Protein AF-A0A949YH62-F1 (afdb_monomer_lite)

Sequence (181 aa):
MPPFRLDLAVWVLRRRPENLIDRWDGRCYRRALALEGGAVEVAVTQPGPPETPQLGVEVEGERAGPDTRPAVTAALERLLGLRIDLSEFEQLVARDVRLGPLAKRFRGMKPPRFPTVFECLVNAIACQQVTLTLGVRLVGRLAEAYGLAMNGGDAPVHAFPQPEELARSKPEELRSSGFSR

pLDDT: mean 93.45, std 5.13, range [62.72, 98.62]

Secondary structure (DSSP, 8-state):
--S--HHHHHHHHH-STT-SSSEE-SS-EEEEEEETTEEEEEEEE--S-TTS---EEEEESTT-SGGGHHHHHHHHHHHTTTT---HHHHHHHTT-TTHHHHHHHTTT------SSHHHHHHHHHHTTTS-HHHHHHHHHHHHHHHSPEE--SSS-EEPPPPHHHHHHS-HHHHHHTT---

Radius of gyration: 17.49 Å; chains: 1; bounding box: 46×34×46 Å

Structure (mmCIF, N/CA/C/O backbone):
data_AF-A0A949YH62-F1
#
_entry.id   AF-A0A949YH62-F1
#
loop_
_atom_site.group_PDB
_atom_site.id
_atom_site.type_symbol
_atom_site.label_atom_id
_atom_site.label_alt_id
_atom_site.label_comp_id
_atom_site.label_asym_id
_atom_site.label_entity_id
_atom_site.label_seq_id
_atom_site.pdbx_PDB_ins_code
_atom_site.Cartn_x
_atom_site.Cartn_y
_atom_site.Cartn_z
_atom_site.occupancy
_atom_site.B_iso_or_equiv
_atom_site.auth_seq_id
_atom_site.auth_comp_id
_atom_site.auth_asym_id
_atom_site.auth_atom_id
_atom_site.pdbx_PDB_model_num
ATOM 1 N N . MET A 1 1 ? -5.060 12.139 11.111 1.00 87.25 1 MET A N 1
ATOM 2 C CA . MET A 1 1 ? -6.265 12.224 11.965 1.00 87.25 1 MET A CA 1
ATOM 3 C C . MET A 1 1 ? -6.286 11.041 12.921 1.00 87.25 1 MET A C 1
ATOM 5 O O . MET A 1 1 ? -6.219 9.920 12.422 1.00 87.25 1 MET A O 1
ATOM 9 N N . PRO A 1 2 ? -6.334 11.250 14.246 1.00 91.62 2 PRO A N 1
ATOM 10 C CA . PRO A 1 2 ? -6.520 10.164 15.204 1.00 91.62 2 PRO A CA 1
ATOM 11 C C . PRO A 1 2 ? -7.961 9.607 15.179 1.00 91.62 2 PRO A C 1
ATOM 13 O O . PRO A 1 2 ? -8.871 10.310 14.741 1.00 91.62 2 PRO A O 1
ATOM 16 N N . PRO A 1 3 ? -8.180 8.373 15.665 1.00 95.94 3 PRO A N 1
ATOM 17 C CA . PRO A 1 3 ? -7.144 7.374 15.903 1.00 95.94 3 PRO A CA 1
ATOM 18 C C . PRO A 1 3 ? -6.562 6.835 14.579 1.00 95.94 3 PRO A C 1
ATOM 20 O O . PRO A 1 3 ? -7.247 6.823 13.553 1.00 95.94 3 PRO A O 1
ATOM 23 N N . PHE A 1 4 ? -5.309 6.370 14.593 1.00 97.75 4 PHE A N 1
ATOM 24 C CA . PHE A 1 4 ? -4.664 5.700 13.453 1.00 97.75 4 PHE A CA 1
ATOM 25 C C . PHE A 1 4 ? -3.847 4.477 13.888 1.00 97.75 4 PHE A C 1
ATOM 27 O O . PHE A 1 4 ? -3.085 4.529 14.854 1.00 97.75 4 PHE A O 1
ATOM 34 N N . ARG A 1 5 ? -3.997 3.376 13.151 1.00 97.56 5 ARG A N 1
ATOM 35 C CA . ARG A 1 5 ? -3.304 2.102 13.364 1.00 97.56 5 ARG A CA 1
ATOM 36 C C . ARG A 1 5 ? -2.601 1.671 12.082 1.00 97.56 5 ARG A C 1
ATOM 38 O O . ARG A 1 5 ? -3.254 1.177 11.160 1.00 97.56 5 ARG A O 1
ATOM 45 N N . LEU A 1 6 ? -1.279 1.842 12.035 1.00 97.81 6 LEU A N 1
ATOM 46 C CA . LEU A 1 6 ? -0.453 1.464 10.887 1.00 97.81 6 LEU A CA 1
ATOM 47 C C . LEU A 1 6 ? -0.589 -0.023 10.559 1.00 97.81 6 LEU A C 1
ATOM 49 O O . LEU A 1 6 ? -0.793 -0.374 9.405 1.00 97.81 6 LEU A O 1
ATOM 53 N N . ASP A 1 7 ? -0.542 -0.885 11.570 1.00 97.38 7 ASP A N 1
ATOM 54 C CA . ASP A 1 7 ? -0.673 -2.334 11.416 1.00 97.38 7 ASP A CA 1
ATOM 55 C C . ASP A 1 7 ? -2.000 -2.735 10.752 1.00 97.38 7 ASP A C 1
ATOM 57 O O . ASP A 1 7 ? -2.005 -3.593 9.871 1.00 97.38 7 ASP A O 1
ATOM 61 N N . LEU A 1 8 ? -3.113 -2.077 11.100 1.00 97.00 8 LEU A N 1
ATOM 62 C CA . LEU A 1 8 ? -4.414 -2.332 10.471 1.00 97.00 8 LEU A CA 1
ATOM 63 C C . LEU A 1 8 ? -4.484 -1.794 9.037 1.00 97.00 8 LEU A C 1
ATOM 65 O O . LEU A 1 8 ? -4.998 -2.482 8.156 1.00 97.00 8 LEU A O 1
ATOM 69 N N . ALA A 1 9 ? -3.959 -0.592 8.781 1.00 95.81 9 ALA A N 1
ATOM 70 C CA . ALA A 1 9 ? -3.913 -0.031 7.429 1.00 95.81 9 ALA A CA 1
ATOM 71 C C . ALA A 1 9 ? -3.058 -0.905 6.492 1.00 95.81 9 ALA A C 1
ATOM 73 O O . ALA A 1 9 ? -3.471 -1.241 5.379 1.00 95.81 9 ALA A O 1
ATOM 74 N N . VAL A 1 10 ? -1.893 -1.336 6.975 1.00 96.44 10 VAL A N 1
ATOM 75 C CA . VAL A 1 10 ? -0.955 -2.184 6.237 1.00 96.44 10 VAL A CA 1
ATOM 76 C C . VAL A 1 10 ? -1.495 -3.596 6.070 1.00 96.44 10 VAL A C 1
ATOM 78 O O . VAL A 1 10 ? -1.312 -4.178 5.009 1.00 96.44 10 VAL A O 1
ATOM 81 N N . TRP A 1 11 ? -2.213 -4.147 7.050 1.00 95.25 11 TRP A N 1
ATOM 82 C CA . TRP A 1 11 ? -2.878 -5.444 6.901 1.00 95.25 11 TRP A CA 1
ATOM 83 C C . TRP A 1 11 ? -3.822 -5.466 5.688 1.00 95.25 11 TRP A C 1
ATOM 85 O O . TRP A 1 11 ? -3.823 -6.428 4.915 1.00 95.25 11 TRP A O 1
ATOM 95 N N . VAL A 1 12 ? -4.562 -4.376 5.474 1.00 93.62 12 VAL A N 1
ATOM 96 C CA . VAL A 1 12 ? -5.497 -4.228 4.349 1.00 93.62 12 VAL A CA 1
ATOM 97 C C . VAL A 1 12 ? -4.777 -3.983 3.024 1.00 93.62 12 VAL A C 1
ATOM 99 O O . VAL A 1 12 ? -5.237 -4.502 2.010 1.00 93.62 12 VAL A O 1
ATOM 102 N N . LEU A 1 13 ? -3.672 -3.228 3.016 1.00 94.12 13 LEU A N 1
ATOM 103 C CA . LEU A 1 13 ? -2.832 -3.022 1.825 1.00 94.12 13 LEU A CA 1
ATOM 104 C C . LEU A 1 13 ? -2.127 -4.307 1.402 1.00 94.12 13 LEU A C 1
ATOM 106 O O . LEU A 1 13 ? -2.263 -4.765 0.271 1.00 94.12 13 LEU A O 1
ATOM 110 N N . ARG A 1 14 ? -1.425 -4.926 2.354 1.00 94.75 14 ARG A N 1
ATOM 111 C CA . ARG A 1 14 ? -0.649 -6.144 2.148 1.00 94.75 14 ARG A CA 1
ATOM 112 C C . ARG A 1 14 ? -1.538 -7.273 1.669 1.00 94.75 14 ARG A C 1
ATOM 114 O O . ARG A 1 14 ? -1.165 -7.946 0.712 1.00 94.75 14 ARG A O 1
ATOM 121 N N . ARG A 1 15 ? -2.711 -7.461 2.292 1.00 92.56 15 ARG A N 1
ATOM 122 C CA . ARG A 1 15 ? -3.715 -8.516 2.030 1.00 92.56 15 ARG A CA 1
ATOM 123 C C . ARG A 1 15 ? -3.212 -9.945 2.258 1.00 92.56 15 ARG A C 1
ATOM 125 O O . ARG A 1 15 ? -3.914 -10.752 2.867 1.00 92.56 15 ARG A O 1
ATOM 132 N N . ARG A 1 16 ? -2.015 -10.274 1.771 1.00 95.00 16 ARG A N 1
ATOM 133 C CA . ARG A 1 16 ? -1.361 -11.579 1.827 1.00 95.00 16 ARG A CA 1
ATOM 134 C C . ARG A 1 16 ? 0.125 -11.453 2.174 1.00 95.00 16 ARG A C 1
ATOM 136 O O . ARG A 1 16 ? 0.762 -10.500 1.728 1.00 95.00 16 ARG A O 1
ATOM 143 N N . PRO A 1 17 ? 0.692 -12.397 2.948 1.00 92.94 17 PRO A N 1
ATOM 144 C CA . PRO A 1 17 ? 2.092 -12.339 3.338 1.00 92.94 17 PRO A CA 1
ATOM 145 C C . PRO A 1 17 ? 3.084 -12.254 2.179 1.00 92.94 17 PRO A C 1
ATOM 147 O O . PRO A 1 17 ? 4.114 -11.602 2.332 1.00 92.94 17 PRO A O 1
ATOM 150 N N . GLU A 1 18 ? 2.739 -12.867 1.048 1.00 90.81 18 GLU A N 1
ATOM 151 C CA . GLU A 1 18 ? 3.556 -12.978 -0.162 1.00 90.81 18 GLU A CA 1
ATOM 152 C C . GLU A 1 18 ? 3.492 -11.733 -1.064 1.00 90.81 18 GLU A C 1
ATOM 154 O O . GLU A 1 18 ? 4.053 -11.751 -2.157 1.00 90.81 18 GLU A O 1
ATOM 159 N N . ASN A 1 19 ? 2.782 -10.670 -0.664 1.00 95.81 19 ASN A N 1
ATOM 160 C CA . ASN A 1 19 ? 2.763 -9.419 -1.420 1.00 95.81 19 ASN A CA 1
ATOM 161 C C . ASN A 1 19 ? 4.172 -8.802 -1.442 1.00 95.81 19 ASN A C 1
ATOM 163 O O . ASN A 1 19 ? 4.710 -8.422 -0.402 1.00 95.81 19 ASN A O 1
ATOM 167 N N . LEU A 1 20 ? 4.753 -8.718 -2.640 1.00 95.00 20 LEU A N 1
ATOM 168 C CA . LEU A 1 20 ? 6.108 -8.213 -2.863 1.00 95.00 20 LEU A CA 1
ATOM 169 C C . LEU A 1 20 ? 6.194 -6.682 -2.813 1.00 95.00 20 LEU A C 1
ATOM 171 O O . LEU A 1 20 ? 7.272 -6.136 -2.590 1.00 95.00 20 LEU A O 1
ATOM 175 N N . ILE A 1 21 ? 5.066 -5.993 -2.998 1.00 96.00 21 ILE A N 1
ATOM 176 C CA . ILE A 1 21 ? 5.004 -4.532 -3.103 1.00 96.00 21 ILE A CA 1
ATOM 177 C C . ILE A 1 21 ? 4.765 -3.907 -1.726 1.00 96.00 21 ILE A C 1
ATOM 179 O O . ILE A 1 21 ? 5.515 -3.029 -1.300 1.00 96.00 21 ILE A O 1
ATOM 183 N N . ASP A 1 22 ? 3.740 -4.385 -1.016 1.00 96.94 22 ASP A N 1
ATOM 184 C CA . ASP A 1 22 ? 3.368 -3.922 0.324 1.00 96.94 22 ASP A CA 1
ATOM 185 C C . ASP A 1 22 ? 3.932 -4.874 1.389 1.00 96.94 22 ASP A C 1
ATOM 187 O O . ASP A 1 22 ? 3.300 -5.870 1.765 1.00 96.94 22 ASP A O 1
ATOM 191 N N . ARG A 1 23 ? 5.134 -4.577 1.892 1.00 96.38 23 ARG A N 1
ATOM 192 C CA . ARG A 1 23 ? 5.874 -5.471 2.795 1.00 96.38 23 ARG A CA 1
ATOM 193 C C . ARG A 1 23 ? 5.717 -5.045 4.252 1.00 96.38 23 ARG A C 1
ATOM 195 O O . ARG A 1 23 ? 5.771 -3.864 4.578 1.00 96.38 23 ARG A O 1
ATOM 202 N N . TRP A 1 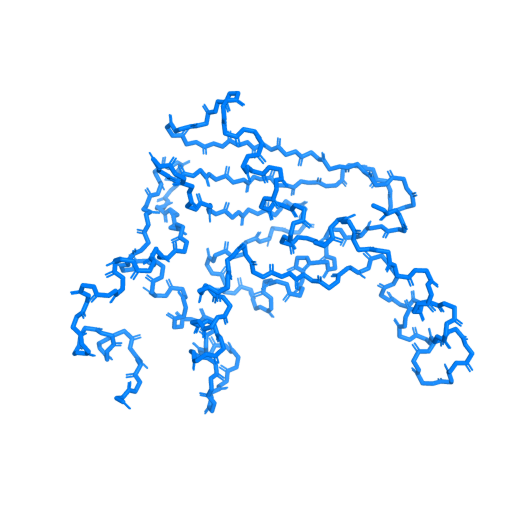24 ? 5.522 -6.018 5.140 1.00 97.06 24 TRP A N 1
ATOM 203 C CA . TRP A 1 24 ? 5.339 -5.794 6.578 1.00 97.06 24 TRP A CA 1
ATOM 204 C C . TRP A 1 24 ? 6.030 -6.881 7.390 1.00 97.06 24 TRP A C 1
ATOM 206 O O . TRP A 1 24 ? 5.698 -8.063 7.241 1.00 97.06 24 TRP A O 1
ATOM 216 N N . ASP A 1 25 ? 6.935 -6.477 8.277 1.00 95.50 25 ASP A N 1
ATOM 217 C CA . ASP A 1 25 ? 7.693 -7.384 9.152 1.00 95.50 25 ASP A CA 1
ATOM 218 C C . ASP A 1 25 ? 7.065 -7.571 10.550 1.00 95.50 25 ASP A C 1
ATOM 220 O O . ASP A 1 25 ? 7.592 -8.308 11.377 1.00 95.50 25 ASP A O 1
ATOM 224 N N . GLY A 1 26 ? 5.922 -6.930 10.818 1.00 95.75 26 GLY A N 1
ATOM 225 C CA . GLY A 1 26 ? 5.302 -6.888 12.147 1.00 95.75 26 GLY A CA 1
ATOM 226 C C . GLY A 1 26 ? 5.419 -5.528 12.835 1.00 95.75 26 GLY A C 1
ATOM 227 O O . GLY A 1 26 ? 4.644 -5.253 13.752 1.00 95.75 26 GLY A O 1
ATOM 228 N N . ARG A 1 27 ? 6.336 -4.667 12.378 1.00 96.44 27 ARG A N 1
ATOM 229 C CA . ARG A 1 27 ? 6.607 -3.347 12.964 1.00 96.44 27 ARG A CA 1
ATOM 230 C C . ARG A 1 27 ? 6.832 -2.246 11.926 1.00 96.44 27 ARG A C 1
ATO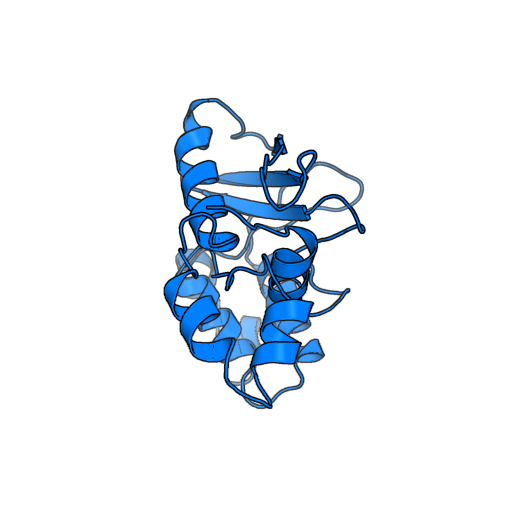M 232 O O . ARG A 1 27 ? 6.422 -1.108 12.161 1.00 96.44 27 ARG A O 1
ATOM 239 N N . CYS A 1 28 ? 7.504 -2.563 10.828 1.00 98.00 28 CYS A N 1
ATOM 240 C CA . CYS A 1 28 ? 7.885 -1.643 9.773 1.00 98.00 28 CYS A CA 1
ATOM 241 C C . CYS A 1 28 ? 7.196 -2.013 8.460 1.00 98.00 28 CYS A C 1
ATOM 243 O O . CYS A 1 28 ? 7.192 -3.168 8.021 1.00 98.00 28 CYS A O 1
ATOM 245 N N . TYR A 1 29 ? 6.598 -1.002 7.841 1.00 98.06 29 TYR A N 1
ATOM 246 C CA . TYR A 1 29 ? 5.980 -1.088 6.532 1.00 98.06 29 TYR A CA 1
ATOM 247 C C . TYR A 1 29 ? 6.950 -0.585 5.480 1.00 98.06 29 TYR A C 1
ATOM 249 O O . TYR A 1 29 ? 7.391 0.557 5.566 1.00 98.06 29 TYR A O 1
ATOM 257 N N . ARG A 1 30 ? 7.259 -1.418 4.487 1.00 97.50 30 ARG A N 1
ATOM 258 C CA . ARG A 1 30 ? 8.190 -1.080 3.411 1.00 97.50 30 ARG A CA 1
ATOM 259 C C . ARG A 1 30 ? 7.518 -1.162 2.057 1.00 97.50 30 ARG A C 1
ATOM 261 O O . ARG A 1 30 ? 6.830 -2.141 1.760 1.00 97.50 30 ARG A O 1
ATOM 268 N N . ARG A 1 31 ? 7.761 -0.157 1.220 1.00 96.75 31 ARG A N 1
ATOM 269 C CA . ARG A 1 31 ? 7.242 -0.109 -0.147 1.00 96.75 31 ARG A CA 1
ATOM 270 C C . ARG A 1 31 ? 8.138 0.728 -1.049 1.00 96.75 31 ARG A C 1
ATOM 272 O O . ARG A 1 31 ? 8.536 1.826 -0.682 1.00 96.75 31 ARG A O 1
ATOM 279 N N . ALA A 1 32 ? 8.388 0.232 -2.254 1.00 96.56 32 ALA A N 1
ATOM 280 C CA . ALA A 1 32 ? 9.005 1.018 -3.310 1.00 96.56 32 ALA A CA 1
ATOM 281 C C . ALA A 1 32 ? 7.948 1.901 -3.995 1.00 96.56 32 ALA A C 1
ATOM 283 O O . ALA A 1 32 ? 6.885 1.425 -4.411 1.00 96.56 32 ALA A O 1
ATOM 284 N N . LEU A 1 33 ? 8.224 3.198 -4.094 1.00 95.88 33 LEU A N 1
ATOM 285 C CA . LEU A 1 33 ? 7.388 4.186 -4.765 1.00 95.88 33 LEU A CA 1
ATOM 286 C C . LEU A 1 33 ? 8.111 4.677 -6.013 1.00 95.88 33 LEU A C 1
ATOM 288 O O . LEU A 1 33 ? 9.232 5.168 -5.927 1.00 95.88 33 LEU A O 1
ATOM 292 N N . ALA A 1 34 ? 7.450 4.583 -7.161 1.00 94.06 34 ALA A N 1
ATOM 293 C CA . ALA A 1 34 ? 7.923 5.230 -8.372 1.00 94.06 34 ALA A CA 1
ATOM 294 C C . ALA A 1 34 ? 7.438 6.687 -8.370 1.00 94.06 34 ALA A C 1
ATOM 296 O O . ALA A 1 34 ? 6.235 6.953 -8.293 1.00 94.06 34 ALA A O 1
ATOM 297 N N . LEU A 1 35 ? 8.392 7.611 -8.406 1.00 90.44 35 LEU A N 1
ATOM 298 C CA . LEU A 1 35 ? 8.204 9.056 -8.409 1.00 90.44 35 LEU A CA 1
ATOM 299 C C . LEU A 1 35 ? 8.756 9.638 -9.717 1.00 90.44 35 LEU A C 1
ATOM 301 O O . LEU A 1 35 ? 9.375 8.947 -10.528 1.00 90.44 35 LEU A O 1
ATOM 305 N N . GLU A 1 36 ? 8.547 10.934 -9.927 1.00 84.19 36 GLU A N 1
ATOM 306 C CA . GLU A 1 36 ? 9.153 11.622 -11.061 1.00 84.19 36 GLU A CA 1
ATOM 307 C C . GLU A 1 36 ? 10.689 11.553 -10.973 1.00 84.19 36 GLU A C 1
ATOM 309 O O . GLU A 1 36 ? 11.303 11.931 -9.971 1.00 84.19 36 GLU A O 1
ATOM 314 N N . GLY A 1 37 ? 11.316 11.032 -12.029 1.00 80.81 37 GLY A N 1
ATOM 315 C CA . GLY A 1 37 ? 12.769 10.899 -12.119 1.00 80.81 37 GLY A CA 1
ATOM 316 C C . GLY A 1 37 ? 13.380 9.704 -11.374 1.00 80.81 37 GLY A C 1
ATOM 317 O O . GLY A 1 37 ? 14.604 9.650 -11.282 1.00 80.81 37 GLY A O 1
ATOM 318 N N . GLY A 1 38 ? 12.586 8.760 -10.850 1.00 89.31 38 GLY A N 1
ATOM 319 C CA . GLY A 1 38 ? 13.104 7.487 -10.327 1.00 89.31 38 GLY A CA 1
ATOM 320 C C . GLY A 1 38 ? 12.251 6.853 -9.228 1.00 89.31 38 GLY A C 1
ATOM 321 O O . GLY A 1 38 ? 11.146 7.300 -8.936 1.00 89.31 38 GLY A O 1
ATOM 322 N N . ALA A 1 39 ? 12.769 5.799 -8.600 1.00 93.38 39 ALA A N 1
ATOM 323 C CA . ALA A 1 39 ? 12.117 5.135 -7.475 1.00 93.38 39 ALA A CA 1
ATOM 324 C C . ALA A 1 39 ? 12.809 5.455 -6.141 1.00 93.38 39 ALA A C 1
ATOM 326 O O . ALA A 1 39 ? 14.013 5.716 -6.102 1.00 93.38 39 ALA A O 1
ATOM 327 N N . VAL A 1 40 ? 12.030 5.430 -5.059 1.00 95.19 40 VAL A N 1
ATOM 328 C CA . VAL A 1 40 ? 12.518 5.480 -3.670 1.00 95.19 40 VAL A CA 1
ATOM 329 C C . VAL A 1 40 ? 11.846 4.394 -2.834 1.00 95.19 40 VAL A C 1
ATOM 331 O O . VAL A 1 40 ? 10.683 4.055 -3.071 1.00 95.19 40 VAL A O 1
ATOM 334 N N . GLU A 1 41 ? 12.545 3.855 -1.839 1.00 96.12 41 GLU A N 1
ATOM 335 C CA . GLU A 1 41 ? 11.946 2.973 -0.839 1.00 96.12 41 GLU A CA 1
ATOM 336 C C . GLU A 1 41 ? 11.505 3.799 0.352 1.00 96.12 41 GLU A C 1
ATOM 338 O O . GLU A 1 41 ? 12.279 4.598 0.872 1.00 96.12 41 GLU A O 1
ATOM 343 N N . VAL A 1 42 ? 10.271 3.597 0.802 1.00 97.19 42 VAL A N 1
ATOM 344 C CA . VAL A 1 42 ? 9.802 4.160 2.066 1.00 97.19 42 VAL A CA 1
ATOM 345 C C . VAL A 1 42 ? 9.731 3.064 3.112 1.00 97.19 42 VAL A C 1
ATOM 347 O O . VAL A 1 42 ? 9.175 1.996 2.850 1.00 97.19 42 VAL A O 1
ATOM 350 N N . ALA A 1 43 ? 10.248 3.350 4.303 1.00 97.75 43 ALA A N 1
ATOM 351 C CA . ALA A 1 43 ? 10.075 2.539 5.497 1.00 97.75 43 ALA A CA 1
ATOM 352 C C . ALA A 1 43 ? 9.291 3.349 6.536 1.00 97.75 43 ALA A C 1
ATOM 354 O O . ALA A 1 43 ? 9.696 4.443 6.928 1.00 97.75 43 ALA A O 1
ATOM 355 N N . VAL A 1 44 ? 8.131 2.840 6.948 1.00 98.56 44 VAL A N 1
ATOM 356 C CA . VAL A 1 44 ? 7.186 3.541 7.820 1.00 98.56 44 VAL A CA 1
ATOM 357 C C . VAL A 1 44 ? 6.990 2.760 9.109 1.00 98.56 44 VAL A C 1
ATOM 359 O O . VAL A 1 44 ? 6.647 1.577 9.093 1.00 98.56 44 VAL A O 1
ATOM 362 N N . THR A 1 45 ? 7.145 3.441 10.238 1.00 98.62 45 THR A N 1
ATOM 363 C CA . THR A 1 45 ? 6.857 2.912 11.575 1.00 98.62 45 THR A CA 1
ATOM 364 C C . THR A 1 45 ? 5.890 3.833 12.309 1.00 98.62 45 THR A C 1
ATOM 366 O O . THR A 1 45 ? 5.745 5.004 11.963 1.00 98.62 45 THR A O 1
ATOM 369 N N . GLN A 1 46 ? 5.218 3.317 13.337 1.00 98.25 46 GLN A N 1
ATOM 370 C CA . GLN A 1 46 ? 4.350 4.110 14.206 1.00 98.25 46 GLN A CA 1
ATOM 371 C C . GLN A 1 46 ? 4.869 4.054 15.652 1.00 98.25 46 GLN A C 1
ATOM 373 O O . GLN A 1 46 ? 4.475 3.161 16.401 1.00 98.25 46 GLN A O 1
ATOM 378 N N . PRO A 1 47 ? 5.774 4.965 16.058 1.00 97.00 47 PRO A N 1
ATOM 379 C CA . PRO A 1 47 ? 6.243 5.040 17.443 1.00 97.00 47 PRO A CA 1
ATOM 380 C C . PRO A 1 47 ? 5.180 5.558 18.426 1.00 97.00 47 PRO A C 1
ATOM 382 O O . PRO A 1 47 ? 5.217 5.199 19.600 1.00 97.00 47 PRO A O 1
ATOM 385 N N . GLY A 1 48 ? 4.249 6.407 1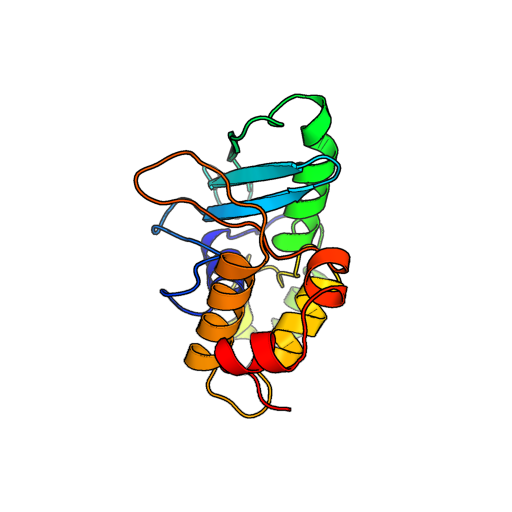7.973 1.00 94.88 48 GLY A N 1
ATOM 386 C CA . GLY A 1 48 ? 3.201 6.987 18.822 1.00 94.88 48 GLY A CA 1
ATOM 387 C C . GLY A 1 48 ? 1.972 6.079 18.987 1.00 94.88 48 GLY A C 1
ATOM 388 O O . GLY A 1 48 ? 1.668 5.281 18.093 1.00 94.88 48 GLY A O 1
ATOM 389 N N . PRO A 1 49 ? 1.207 6.207 20.087 1.00 96.75 49 PRO A N 1
ATOM 390 C CA . PRO A 1 49 ? -0.013 5.431 20.269 1.00 96.75 49 PRO A CA 1
ATOM 391 C C . PRO A 1 49 ? -1.095 5.855 19.256 1.00 96.75 49 PRO A C 1
ATOM 393 O O . PRO A 1 49 ? -1.024 6.945 18.684 1.00 96.75 49 PRO A O 1
ATOM 396 N N . PRO A 1 50 ? -2.116 5.018 19.016 1.00 96.62 50 PRO A N 1
ATOM 397 C CA . PRO A 1 50 ? -3.121 5.273 17.983 1.00 96.62 50 PRO A CA 1
ATOM 398 C C . PRO A 1 50 ? -3.885 6.588 18.136 1.00 96.62 50 PRO A C 1
ATOM 400 O O . PRO A 1 50 ? -4.267 7.191 17.136 1.00 96.62 50 PRO A O 1
ATOM 403 N N . GLU A 1 51 ? -4.108 7.028 19.368 1.00 96.56 51 GLU A N 1
ATOM 404 C CA . GLU A 1 51 ? -4.871 8.217 19.749 1.00 96.56 51 GLU A CA 1
ATOM 405 C C . GLU A 1 51 ? -4.087 9.517 19.523 1.00 96.56 51 GLU A C 1
ATOM 407 O O . GLU A 1 51 ? -4.686 10.566 19.296 1.00 96.56 51 GLU A O 1
ATOM 412 N N . THR A 1 52 ? -2.755 9.444 19.526 1.00 96.38 52 THR A N 1
ATOM 413 C CA . THR A 1 52 ? -1.844 10.547 19.186 1.00 96.38 52 THR A CA 1
ATOM 414 C C . THR A 1 52 ? -0.800 10.051 18.180 1.00 96.38 52 THR A C 1
ATOM 416 O O . THR A 1 52 ? 0.394 9.964 18.481 1.00 96.38 52 THR A O 1
ATOM 419 N N . PRO A 1 53 ? -1.243 9.676 16.965 1.00 95.75 53 PRO A N 1
ATOM 420 C CA . PRO A 1 53 ? -0.421 8.914 16.046 1.00 95.75 53 PRO A CA 1
ATOM 421 C C . PRO A 1 53 ? 0.728 9.769 15.520 1.00 95.75 53 PRO A C 1
ATOM 423 O O . PRO A 1 53 ? 0.531 10.876 15.017 1.00 95.75 53 PRO A O 1
ATOM 426 N N . GLN A 1 54 ? 1.929 9.208 15.596 1.00 96.69 54 GLN A N 1
ATOM 427 C CA . GLN A 1 54 ? 3.144 9.750 15.001 1.00 96.69 54 GLN A CA 1
ATOM 428 C C . GLN A 1 54 ? 3.747 8.664 14.123 1.00 96.69 54 GLN A C 1
ATOM 430 O O . GLN A 1 54 ? 3.860 7.522 14.572 1.00 96.69 54 GLN A O 1
ATOM 435 N N . LEU A 1 55 ? 4.103 9.013 12.886 1.00 97.56 55 LEU A N 1
ATOM 436 C CA . LEU A 1 55 ? 4.746 8.102 11.945 1.00 97.56 55 LEU A CA 1
ATOM 437 C C . LEU A 1 55 ? 6.205 8.505 11.750 1.00 97.56 55 LEU A C 1
ATOM 439 O O . LEU A 1 55 ? 6.487 9.664 11.450 1.00 97.56 55 LEU A O 1
ATOM 443 N N . GLY A 1 56 ? 7.109 7.543 11.914 1.00 97.81 56 GLY A N 1
ATOM 444 C CA . GLY A 1 56 ? 8.489 7.655 11.457 1.00 97.81 56 GLY A CA 1
ATOM 445 C C . GLY A 1 56 ? 8.557 7.206 10.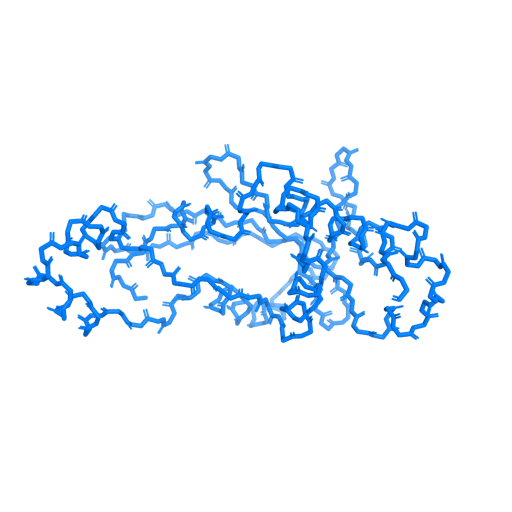003 1.00 97.81 56 GLY A C 1
ATOM 446 O O . GLY A 1 56 ? 8.015 6.150 9.680 1.00 97.81 56 GLY A O 1
ATOM 447 N N . VAL A 1 57 ? 9.174 8.010 9.138 1.00 98.00 57 VAL A N 1
ATOM 448 C CA . VAL A 1 57 ? 9.341 7.707 7.712 1.00 98.00 57 VAL A CA 1
ATOM 449 C C . VAL A 1 57 ? 10.810 7.858 7.354 1.00 98.00 57 VAL A C 1
ATOM 451 O O . VAL A 1 57 ? 11.361 8.954 7.459 1.00 98.00 57 VAL A O 1
ATOM 454 N N . GLU A 1 58 ? 11.415 6.766 6.916 1.00 96.88 58 GLU A N 1
ATOM 455 C CA . GLU A 1 58 ? 12.748 6.732 6.318 1.00 96.88 58 GLU A CA 1
ATOM 456 C C . GLU A 1 58 ? 12.587 6.559 4.805 1.00 96.88 58 GLU A C 1
ATOM 458 O O . GLU A 1 58 ? 11.668 5.871 4.347 1.00 96.88 58 GLU A O 1
ATOM 463 N N . VAL A 1 59 ? 13.439 7.233 4.032 1.00 95.75 59 VAL A N 1
ATOM 464 C CA . VAL A 1 59 ? 13.410 7.206 2.566 1.00 95.75 59 VAL A CA 1
ATOM 465 C C . VAL A 1 59 ? 14.803 6.862 2.064 1.00 95.75 59 VAL A C 1
ATOM 467 O O . VAL A 1 59 ? 15.761 7.559 2.390 1.00 95.75 59 VAL A O 1
ATOM 470 N N . GLU A 1 60 ? 14.896 5.809 1.262 1.00 93.44 60 GLU A N 1
ATOM 471 C CA . GLU A 1 60 ? 16.142 5.294 0.692 1.00 93.44 60 GLU A CA 1
ATOM 472 C C . GLU A 1 60 ? 16.067 5.264 -0.844 1.00 93.44 60 GLU A C 1
ATOM 474 O O . GLU A 1 60 ? 14.983 5.271 -1.433 1.00 93.44 60 GLU A O 1
ATOM 479 N N . GLY A 1 61 ? 17.228 5.240 -1.500 1.00 87.94 61 GLY A N 1
ATOM 480 C CA . GLY A 1 61 ? 17.367 5.219 -2.960 1.00 87.94 61 GLY A CA 1
ATOM 481 C C . GLY A 1 61 ? 18.140 6.422 -3.504 1.00 87.94 61 GLY A C 1
ATOM 482 O O . GLY A 1 61 ? 18.312 7.428 -2.823 1.00 87.94 61 GLY A O 1
ATOM 483 N N . GLU A 1 62 ? 18.601 6.339 -4.754 1.00 83.19 62 GLU A N 1
ATOM 484 C CA . GLU A 1 62 ? 19.458 7.369 -5.377 1.00 83.19 62 GLU A CA 1
ATOM 485 C C . GLU A 1 62 ? 18.802 8.754 -5.440 1.00 83.19 62 GLU A C 1
ATOM 487 O O . GLU A 1 62 ? 19.476 9.782 -5.426 1.00 83.19 62 GLU A O 1
ATOM 492 N N . ARG A 1 63 ? 17.469 8.787 -5.505 1.00 83.19 63 ARG A N 1
ATOM 493 C CA . ARG A 1 63 ? 16.678 10.020 -5.531 1.00 83.19 63 ARG A CA 1
ATOM 494 C C . ARG A 1 63 ? 16.295 10.513 -4.137 1.00 83.19 63 ARG A C 1
ATOM 496 O O . ARG A 1 63 ? 15.675 11.569 -4.043 1.00 83.19 63 ARG A O 1
ATOM 503 N N . ALA A 1 64 ? 16.624 9.785 -3.070 1.00 88.12 64 ALA A N 1
ATOM 504 C CA . ALA A 1 64 ? 16.265 10.177 -1.715 1.00 88.12 64 ALA A CA 1
ATOM 505 C C . ALA A 1 64 ? 16.930 11.512 -1.351 1.00 88.12 64 ALA A C 1
ATOM 507 O O . ALA A 1 64 ? 18.147 11.674 -1.394 1.00 88.12 64 ALA A O 1
ATOM 508 N N . GLY A 1 65 ? 16.104 12.490 -0.993 1.00 88.00 65 GLY A N 1
ATOM 509 C CA . GLY A 1 65 ? 16.561 13.836 -0.677 1.00 88.00 65 GLY A CA 1
ATOM 510 C C . GLY A 1 65 ? 15.405 14.784 -0.365 1.00 88.00 65 GLY A C 1
ATOM 511 O O . GLY A 1 65 ? 14.238 14.406 -0.531 1.00 88.00 65 GLY A O 1
ATOM 512 N N . PRO A 1 66 ? 15.702 16.022 0.072 1.00 89.12 66 PRO A N 1
ATOM 513 C CA . PRO A 1 66 ? 14.691 16.999 0.484 1.00 89.12 66 PRO A CA 1
ATOM 514 C C . PRO A 1 66 ? 13.592 17.229 -0.562 1.00 89.12 66 PRO A C 1
ATOM 516 O O . PRO A 1 66 ? 12.421 17.345 -0.199 1.00 89.12 66 PRO A O 1
ATOM 519 N N . ASP A 1 67 ? 13.951 17.195 -1.845 1.00 90.38 67 ASP A N 1
ATOM 520 C CA . ASP A 1 67 ? 13.038 17.450 -2.964 1.00 90.38 67 ASP A CA 1
ATOM 521 C C . ASP A 1 67 ? 11.979 16.351 -3.145 1.00 90.38 67 ASP A C 1
ATOM 523 O O . ASP A 1 67 ? 10.882 16.614 -3.633 1.00 90.38 67 ASP A O 1
ATOM 527 N N . THR A 1 68 ? 12.252 15.119 -2.698 1.00 92.44 68 THR A N 1
ATOM 528 C CA . THR A 1 68 ? 11.275 14.011 -2.770 1.00 92.44 68 THR A CA 1
ATOM 529 C C . THR A 1 68 ? 10.258 14.027 -1.636 1.00 92.44 68 THR A C 1
ATOM 531 O O . THR A 1 68 ? 9.201 13.396 -1.738 1.00 92.44 68 THR A O 1
ATOM 534 N N . ARG A 1 69 ? 10.530 14.772 -0.556 1.00 94.19 69 ARG A N 1
ATOM 535 C CA . ARG A 1 69 ? 9.701 14.780 0.655 1.00 94.19 69 ARG A CA 1
ATOM 536 C C . ARG A 1 69 ? 8.231 15.128 0.383 1.00 94.19 69 ARG A C 1
ATOM 538 O O . ARG A 1 69 ? 7.378 14.417 0.924 1.00 94.19 69 ARG A O 1
ATOM 545 N N . PRO A 1 70 ? 7.880 16.154 -0.421 1.00 95.62 70 PRO A N 1
ATOM 546 C CA . PRO A 1 70 ? 6.479 16.463 -0.704 1.00 95.62 70 PRO A CA 1
ATOM 547 C C . PRO A 1 70 ? 5.763 15.318 -1.429 1.00 95.62 70 PRO A C 1
ATOM 549 O O . PRO A 1 70 ? 4.652 14.950 -1.046 1.00 95.62 70 PRO A O 1
ATOM 552 N N . ALA A 1 71 ? 6.421 14.707 -2.419 1.00 95.25 71 ALA A N 1
ATOM 553 C CA . ALA A 1 71 ? 5.859 13.611 -3.204 1.00 95.25 71 ALA A CA 1
ATOM 554 C C . ALA A 1 71 ? 5.656 12.343 -2.357 1.00 95.25 71 ALA A C 1
ATOM 556 O O . ALA A 1 71 ? 4.572 11.758 -2.372 1.00 95.25 71 ALA A O 1
ATOM 557 N N . VAL A 1 72 ? 6.652 11.969 -1.545 1.00 96.50 72 VAL A N 1
ATOM 558 C CA . VAL A 1 72 ? 6.546 10.853 -0.588 1.00 96.50 72 VAL A CA 1
ATOM 559 C C . VAL A 1 72 ? 5.429 11.100 0.425 1.00 96.50 72 VAL A C 1
ATOM 561 O O . VAL A 1 72 ? 4.616 10.212 0.677 1.00 96.50 72 VAL A O 1
ATOM 564 N N . THR A 1 73 ? 5.346 12.313 0.978 1.00 96.56 73 THR A N 1
ATOM 565 C CA . THR A 1 73 ? 4.300 12.673 1.948 1.00 96.56 73 THR A CA 1
ATOM 566 C C . THR A 1 73 ? 2.912 12.533 1.324 1.00 96.56 73 THR A C 1
ATOM 568 O O . THR A 1 73 ? 2.056 11.858 1.893 1.00 96.56 73 THR A O 1
ATOM 571 N N . ALA A 1 74 ? 2.694 13.095 0.131 1.00 95.75 74 ALA A N 1
ATOM 572 C CA . ALA A 1 74 ? 1.418 12.987 -0.576 1.00 95.75 74 ALA A CA 1
ATOM 573 C C . ALA A 1 74 ? 1.054 11.525 -0.893 1.00 95.75 74 ALA A C 1
ATOM 575 O O . ALA A 1 74 ? -0.096 11.112 -0.700 1.00 95.75 74 ALA A O 1
ATOM 576 N N . ALA A 1 75 ? 2.035 10.725 -1.323 1.00 96.00 75 ALA A N 1
ATOM 577 C CA . ALA A 1 75 ? 1.850 9.304 -1.584 1.00 96.00 75 ALA A CA 1
ATOM 578 C C . ALA A 1 75 ? 1.431 8.547 -0.314 1.00 96.00 75 ALA A C 1
ATOM 580 O O . ALA A 1 75 ? 0.436 7.824 -0.347 1.00 96.00 75 ALA A O 1
ATOM 581 N N . LEU A 1 76 ? 2.119 8.751 0.814 1.00 96.94 76 LEU A N 1
ATOM 582 C CA . LEU A 1 76 ? 1.802 8.101 2.091 1.00 96.94 76 LEU A CA 1
ATOM 583 C C . LEU A 1 76 ? 0.455 8.550 2.667 1.00 96.94 76 LEU A C 1
ATOM 585 O O . LEU A 1 76 ? -0.314 7.716 3.148 1.00 96.94 76 LEU A O 1
ATOM 589 N N . GLU A 1 77 ? 0.126 9.840 2.585 1.00 95.94 77 GLU A N 1
ATOM 590 C CA . GLU A 1 77 ? -1.175 10.355 3.022 1.00 95.94 77 GLU A CA 1
ATOM 591 C C . GLU A 1 77 ? -2.331 9.710 2.259 1.00 95.94 77 GLU A C 1
ATOM 593 O O . GLU A 1 77 ? -3.362 9.364 2.853 1.00 95.94 77 GLU A O 1
ATOM 598 N N . ARG A 1 78 ? -2.157 9.522 0.947 1.00 95.38 78 ARG A N 1
ATOM 599 C CA . ARG A 1 78 ? -3.124 8.821 0.107 1.00 95.38 78 ARG A CA 1
ATOM 600 C C . ARG A 1 78 ? -3.180 7.335 0.449 1.00 95.38 78 ARG A C 1
ATOM 602 O O . ARG A 1 78 ? -4.282 6.835 0.685 1.00 95.38 78 ARG A O 1
ATOM 609 N N . LEU A 1 79 ? -2.020 6.681 0.466 1.00 96.25 79 LEU A N 1
ATOM 610 C CA . LEU A 1 79 ? -1.839 5.240 0.625 1.00 96.25 79 LEU A CA 1
ATOM 611 C C . LEU A 1 79 ? -2.418 4.735 1.944 1.00 96.25 79 LEU A C 1
ATOM 613 O O . LEU A 1 79 ? -3.205 3.794 1.963 1.00 96.25 79 LEU A O 1
ATOM 617 N N . LEU A 1 80 ? -2.080 5.421 3.035 1.00 96.81 80 LEU A N 1
ATOM 618 C CA . LEU A 1 80 ? -2.479 5.063 4.394 1.00 96.81 80 LEU A CA 1
ATOM 619 C C . LEU A 1 80 ? -3.780 5.754 4.839 1.00 96.81 80 LEU A C 1
ATOM 621 O O . LEU A 1 80 ? -4.242 5.532 5.955 1.00 96.81 80 LEU A O 1
ATOM 625 N N . GLY A 1 81 ? -4.372 6.616 4.005 1.00 95.69 81 GLY A N 1
ATOM 626 C CA . GLY A 1 81 ? -5.613 7.322 4.335 1.00 95.69 81 GLY A CA 1
ATOM 627 C C . GLY A 1 81 ? -5.481 8.290 5.520 1.00 95.69 81 GLY A C 1
ATOM 628 O O . GLY A 1 81 ? -6.449 8.508 6.247 1.00 95.69 81 GLY A O 1
ATOM 629 N N . LEU A 1 82 ? -4.302 8.889 5.730 1.00 94.94 82 LEU A N 1
ATOM 630 C CA . LEU A 1 82 ? -3.968 9.666 6.942 1.00 94.94 82 LEU A CA 1
ATOM 631 C C . LEU A 1 82 ? -4.854 10.905 7.156 1.00 94.94 82 LEU A C 1
ATOM 633 O O . LEU A 1 82 ? -5.011 11.389 8.286 1.00 94.94 82 LEU A O 1
ATOM 637 N N . ARG A 1 83 ? -5.426 11.416 6.061 1.00 93.81 83 ARG A N 1
ATOM 638 C CA . ARG A 1 83 ? -6.314 12.585 6.016 1.00 93.81 83 ARG A CA 1
ATOM 639 C C . ARG A 1 83 ? -7.803 12.232 6.080 1.00 93.81 83 ARG A C 1
ATOM 641 O O . ARG A 1 83 ? -8.623 13.139 6.096 1.00 93.81 83 ARG A O 1
ATOM 648 N N . ILE A 1 84 ? -8.161 10.947 6.113 1.00 94.25 84 ILE A N 1
ATOM 649 C CA . ILE A 1 84 ? -9.562 10.518 6.150 1.00 94.25 84 ILE A CA 1
ATOM 650 C C . ILE A 1 84 ? -10.086 10.638 7.581 1.00 94.25 84 ILE A C 1
ATOM 652 O O . ILE A 1 84 ? -9.618 9.948 8.497 1.00 94.25 84 ILE A O 1
ATOM 656 N N . ASP A 1 85 ? -11.072 11.507 7.765 1.00 93.88 85 ASP A N 1
ATOM 657 C CA . ASP A 1 85 ? -11.866 11.552 8.984 1.00 93.88 85 ASP A CA 1
ATOM 658 C C . ASP A 1 85 ? -12.967 10.487 8.916 1.00 93.88 85 ASP A C 1
ATOM 660 O O . ASP A 1 85 ? -13.680 10.377 7.922 1.00 93.88 85 ASP A O 1
ATOM 664 N N . LEU A 1 86 ? -13.053 9.661 9.957 1.00 94.25 86 LEU A N 1
ATOM 665 C CA . LEU A 1 86 ? -14.068 8.612 10.084 1.00 94.25 86 LEU A CA 1
ATOM 666 C C . LEU A 1 86 ? -15.026 8.893 11.243 1.00 94.25 86 LEU A C 1
ATOM 668 O O . LEU A 1 86 ? -15.839 8.032 11.556 1.00 94.25 86 LEU A O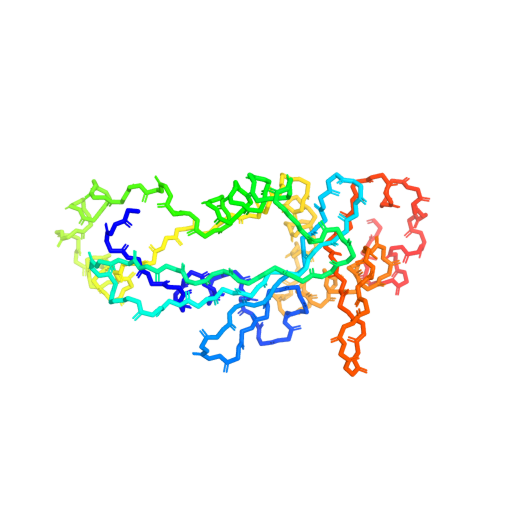 1
ATOM 672 N N . SER A 1 87 ? -14.955 10.067 11.876 1.00 93.38 87 SER A N 1
ATOM 673 C CA . SER A 1 87 ? -15.741 10.384 13.073 1.00 93.38 87 SER A CA 1
ATOM 674 C C . SER A 1 87 ? -17.246 10.211 12.840 1.00 93.38 87 SER A C 1
ATOM 676 O O . SER A 1 87 ? -17.927 9.601 13.660 1.00 93.38 87 SER A O 1
ATOM 678 N N . GLU A 1 88 ? -17.761 10.663 11.693 1.00 94.75 88 GLU A N 1
ATOM 679 C CA . GLU A 1 88 ? -19.175 10.490 11.328 1.00 94.75 88 GLU A CA 1
ATOM 680 C C . GLU A 1 88 ? -19.542 9.017 11.105 1.00 94.75 88 GLU A C 1
ATOM 682 O O . GLU A 1 88 ? -20.567 8.548 11.599 1.00 94.75 88 GLU A O 1
ATOM 687 N N . PHE A 1 89 ? -18.682 8.259 10.414 1.00 94.69 89 PHE A N 1
ATOM 688 C CA . PHE A 1 89 ? -18.869 6.819 10.224 1.00 94.69 89 PHE A CA 1
ATOM 689 C C . PHE A 1 89 ? -18.877 6.081 11.566 1.00 94.69 89 PHE A C 1
ATOM 691 O O . PHE A 1 89 ? -19.763 5.264 11.805 1.00 94.69 89 PHE A O 1
ATOM 698 N N . GLU A 1 90 ? -17.930 6.389 12.455 1.00 93.94 90 GLU A N 1
ATOM 699 C CA . GLU A 1 90 ? -17.832 5.788 13.786 1.00 93.94 90 GLU A CA 1
ATOM 700 C C . GLU A 1 90 ? -19.088 6.071 14.621 1.00 93.94 90 GLU A C 1
ATOM 702 O O . GLU A 1 90 ? -19.624 5.155 15.246 1.00 93.94 90 GLU A O 1
ATOM 707 N N . GLN A 1 91 ? -19.608 7.303 14.588 1.00 94.69 91 GLN A N 1
ATOM 708 C CA . GLN A 1 91 ? -20.857 7.668 15.268 1.00 94.69 91 GLN A CA 1
ATOM 709 C C . GLN A 1 91 ? -22.070 6.927 14.694 1.00 94.69 91 GLN A C 1
ATOM 711 O O . GLN A 1 91 ? -22.907 6.439 15.458 1.00 94.69 91 GLN A O 1
ATOM 716 N N . LEU A 1 92 ? -22.149 6.817 13.364 1.00 95.81 92 LEU A N 1
ATOM 717 C CA . LEU A 1 92 ? -23.229 6.123 12.665 1.00 95.81 92 LEU A CA 1
ATOM 718 C C . LEU A 1 92 ? -23.287 4.642 13.059 1.00 95.81 92 LEU A C 1
ATOM 720 O O . LEU A 1 92 ? -24.349 4.133 13.421 1.00 95.81 92 LEU A O 1
ATOM 724 N N . VAL A 1 93 ? -22.148 3.948 13.015 1.00 96.75 93 VAL A N 1
ATOM 725 C CA . VAL A 1 93 ? -22.097 2.498 13.259 1.00 96.75 93 VAL A CA 1
ATOM 726 C C . VAL A 1 93 ? -22.061 2.130 14.740 1.00 96.75 93 VAL A C 1
ATOM 728 O O . VAL A 1 93 ? -22.326 0.978 15.071 1.00 96.75 93 VAL A O 1
ATOM 731 N N . ALA A 1 94 ? -21.791 3.075 15.650 1.00 94.88 94 ALA A N 1
ATOM 732 C CA . ALA A 1 94 ? -21.720 2.809 17.091 1.00 94.88 94 ALA A CA 1
ATOM 733 C C . ALA A 1 94 ? -23.013 2.210 17.673 1.00 94.88 94 ALA A C 1
ATOM 735 O O . ALA A 1 94 ? -22.959 1.489 18.669 1.00 94.88 94 ALA A O 1
ATOM 736 N N . ARG A 1 95 ? -24.168 2.506 17.064 1.00 94.50 95 ARG A N 1
ATOM 737 C CA . ARG A 1 95 ? -25.485 1.997 17.486 1.00 94.50 95 ARG A CA 1
ATOM 738 C C . ARG A 1 95 ? -25.936 0.757 16.710 1.00 94.50 95 ARG A C 1
ATOM 740 O O . ARG A 1 95 ? -26.950 0.163 17.065 1.00 94.50 95 ARG A O 1
ATOM 747 N N . ASP A 1 96 ? -25.210 0.366 15.665 1.00 98.00 96 ASP A N 1
ATOM 748 C CA . ASP A 1 96 ? -25.544 -0.813 14.871 1.00 98.00 96 ASP A CA 1
ATOM 749 C C . ASP A 1 96 ? -25.060 -2.085 15.583 1.00 98.00 96 ASP A C 1
ATOM 751 O O . ASP A 1 96 ? -23.879 -2.240 15.896 1.00 98.00 96 ASP A O 1
ATOM 755 N N . VAL A 1 97 ? -25.979 -3.022 15.821 1.00 97.19 97 VAL A N 1
ATOM 756 C CA . VAL A 1 97 ? -25.712 -4.271 16.553 1.00 97.19 97 VAL A CA 1
ATOM 757 C C . VAL A 1 97 ? -24.691 -5.183 15.860 1.00 97.19 97 VAL A C 1
ATOM 759 O O . VAL A 1 97 ? -24.003 -5.954 16.531 1.00 97.19 97 VAL A O 1
ATOM 762 N N . ARG A 1 98 ? -24.553 -5.100 14.531 1.00 96.62 98 ARG A N 1
ATOM 763 C CA . ARG A 1 98 ? -23.605 -5.914 13.754 1.00 96.62 98 ARG A CA 1
ATOM 764 C C . ARG A 1 98 ? -22.307 -5.163 13.483 1.00 96.62 98 ARG A C 1
ATOM 766 O O . ARG A 1 98 ? -21.228 -5.736 13.628 1.00 96.62 98 ARG A O 1
ATOM 773 N N . LEU A 1 99 ? -22.397 -3.896 13.086 1.00 96.62 99 LEU A N 1
ATOM 774 C CA . LEU A 1 99 ? -21.242 -3.104 12.662 1.00 96.62 99 LEU A CA 1
ATOM 775 C C . LEU A 1 99 ? -20.515 -2.433 13.830 1.00 96.62 99 LEU A C 1
ATOM 777 O O . LEU A 1 99 ? -19.293 -2.316 13.773 1.00 96.62 99 LEU A O 1
ATOM 781 N N . GLY A 1 100 ? -21.210 -2.060 14.906 1.00 97.25 100 GLY A N 1
ATOM 782 C CA . GLY A 1 100 ? -20.613 -1.413 16.078 1.00 97.25 100 GLY A CA 1
ATOM 783 C C . GLY A 1 100 ? -19.474 -2.220 16.716 1.00 97.25 100 GLY A C 1
ATOM 784 O O . GLY A 1 100 ? -18.380 -1.676 16.904 1.00 97.25 100 GLY A O 1
ATOM 785 N N . PRO A 1 101 ? -19.651 -3.530 16.987 1.00 97.56 101 PRO A N 1
ATOM 786 C CA . PRO A 1 101 ? -18.570 -4.377 17.492 1.00 97.56 101 PRO A CA 1
ATOM 787 C C . PRO A 1 101 ? -17.365 -4.463 16.543 1.00 97.56 101 PRO A C 1
ATOM 789 O O . PRO A 1 101 ? -16.221 -4.465 17.003 1.00 97.56 101 PRO A O 1
ATOM 792 N N . LEU A 1 102 ? -17.601 -4.498 15.225 1.00 96.31 102 LEU A N 1
ATOM 793 C CA . LEU A 1 102 ? -16.535 -4.532 14.219 1.00 96.31 102 LEU A CA 1
ATOM 794 C C . LEU A 1 102 ? -15.780 -3.201 14.163 1.00 96.31 102 LEU A C 1
ATOM 796 O O . LEU A 1 102 ? -14.552 -3.196 14.221 1.00 96.31 102 LEU A O 1
ATOM 800 N N . ALA A 1 103 ? -16.494 -2.077 14.130 1.00 95.62 103 ALA A N 1
ATOM 801 C CA . ALA A 1 103 ? -15.899 -0.744 14.132 1.00 95.62 103 ALA A CA 1
ATOM 802 C C . ALA A 1 103 ? -15.053 -0.503 15.389 1.00 95.62 103 ALA A C 1
ATOM 804 O O . ALA A 1 103 ? -13.939 0.009 15.297 1.00 95.62 103 ALA A O 1
ATOM 805 N N . LYS A 1 104 ? -15.522 -0.960 16.558 1.00 95.50 104 LYS A N 1
ATOM 806 C CA . LYS A 1 104 ? -14.742 -0.912 17.803 1.00 95.50 104 LYS A CA 1
ATOM 807 C C . LYS A 1 104 ? -13.486 -1.785 17.729 1.00 95.50 104 LYS A C 1
ATOM 809 O O . LYS A 1 104 ? -12.423 -1.348 18.164 1.00 95.50 104 LYS A O 1
ATOM 814 N N . ARG A 1 105 ? -13.590 -3.003 17.181 1.00 96.00 105 ARG A N 1
ATOM 815 C CA . ARG A 1 105 ? -12.455 -3.933 17.028 1.00 96.00 105 ARG A CA 1
ATOM 816 C C . ARG A 1 105 ? -11.373 -3.392 16.090 1.00 96.00 105 ARG A C 1
ATOM 818 O O . ARG A 1 105 ? -10.196 -3.606 16.357 1.00 96.00 105 ARG A O 1
ATOM 825 N N . PHE A 1 106 ? -11.766 -2.707 15.019 1.00 95.75 106 PHE A N 1
ATOM 826 C CA . PHE A 1 106 ? -10.859 -2.155 14.006 1.00 95.75 106 PHE A CA 1
ATOM 827 C C . PHE A 1 106 ? -10.663 -0.639 14.134 1.00 95.75 106 PHE A C 1
ATOM 829 O O . PHE A 1 106 ? -10.277 0.025 13.173 1.00 95.75 106 PHE A O 1
ATOM 836 N N . ARG A 1 107 ? -10.915 -0.067 15.316 1.00 95.44 107 ARG A N 1
ATOM 837 C CA . ARG A 1 107 ? -10.769 1.372 15.548 1.00 95.44 107 ARG A CA 1
ATOM 838 C C . ARG A 1 107 ? -9.351 1.840 15.199 1.00 95.44 107 ARG A C 1
ATOM 840 O O . ARG A 1 107 ? -8.364 1.232 15.609 1.00 95.44 107 ARG A O 1
ATOM 847 N N . GLY A 1 108 ? -9.258 2.930 14.438 1.00 95.38 108 GLY A N 1
ATOM 848 C CA . GLY A 1 108 ? -7.996 3.450 13.903 1.00 95.38 108 GLY A CA 1
ATOM 849 C C . GLY A 1 108 ? -7.569 2.849 12.559 1.00 95.38 108 GLY A C 1
ATOM 850 O O . GLY A 1 108 ? -6.614 3.341 11.959 1.00 95.38 108 GLY A O 1
ATOM 851 N N . MET A 1 109 ? -8.278 1.840 12.043 1.00 95.31 109 MET A N 1
ATOM 852 C CA . MET A 1 109 ? -8.137 1.413 10.652 1.00 95.31 109 MET A CA 1
ATOM 853 C C . MET A 1 109 ? -8.661 2.514 9.727 1.00 95.31 109 MET A C 1
ATOM 855 O O . MET A 1 109 ? -9.827 2.901 9.798 1.00 95.31 109 MET A O 1
ATOM 859 N N . LYS A 1 110 ? -7.802 3.005 8.835 1.00 94.56 110 LYS A N 1
ATOM 860 C CA . LYS A 1 110 ? -8.198 3.904 7.746 1.00 94.56 110 LYS A CA 1
ATOM 861 C C . LYS A 1 110 ? -8.308 3.103 6.451 1.00 94.56 110 LYS A C 1
ATOM 863 O O . LYS A 1 110 ? -7.521 2.175 6.274 1.00 94.56 110 LYS A O 1
ATOM 868 N N . PRO A 1 111 ? -9.263 3.423 5.559 1.00 91.69 111 PRO A N 1
ATOM 869 C CA . PRO A 1 111 ? -9.380 2.735 4.282 1.00 91.69 111 PRO A CA 1
ATOM 870 C C . PRO A 1 111 ? -8.179 3.126 3.412 1.00 91.69 111 PRO A C 1
ATOM 872 O O . PRO A 1 111 ? -8.067 4.295 3.022 1.00 91.69 111 PRO A O 1
ATOM 875 N N . PRO A 1 112 ? -7.258 2.191 3.129 1.00 89.19 112 PRO A N 1
ATOM 876 C CA . PRO A 1 112 ? -6.104 2.519 2.323 1.00 89.19 112 PRO A CA 1
ATOM 877 C C . PRO A 1 112 ? -6.499 2.687 0.856 1.00 89.19 112 PRO A C 1
ATOM 879 O O . PRO A 1 112 ? -7.540 2.200 0.402 1.00 89.19 112 PRO A O 1
ATOM 882 N N . ARG A 1 113 ? -5.647 3.370 0.096 1.00 94.12 113 ARG A N 1
ATOM 883 C CA . ARG A 1 113 ? -5.799 3.546 -1.356 1.00 94.12 113 ARG A CA 1
ATOM 884 C C . ARG A 1 113 ? -4.499 3.175 -2.046 1.00 94.12 113 ARG A C 1
ATOM 886 O O . ARG A 1 113 ? -3.450 3.245 -1.433 1.00 94.12 113 ARG A O 1
ATOM 893 N N . PHE A 1 114 ? -4.540 2.856 -3.333 1.00 94.81 114 PHE A N 1
ATOM 894 C CA . PHE A 1 114 ? -3.300 2.750 -4.100 1.00 94.81 114 PHE A CA 1
ATOM 895 C C . PHE A 1 114 ? -2.703 4.145 -4.381 1.00 94.81 114 PHE A C 1
ATOM 897 O O . PHE A 1 114 ? -3.468 5.122 -4.494 1.00 94.81 114 PHE A O 1
ATOM 904 N N . PRO A 1 115 ? -1.365 4.263 -4.511 1.00 92.62 115 PRO A N 1
ATOM 905 C CA . PRO A 1 115 ? -0.687 5.526 -4.811 1.00 92.62 115 PRO A CA 1
ATOM 906 C C . PRO A 1 115 ? -1.219 6.212 -6.073 1.00 92.62 115 PRO A C 1
ATOM 908 O O . PRO A 1 115 ? -1.391 7.430 -6.080 1.00 92.62 115 PRO A O 1
ATOM 911 N N . THR A 1 116 ? -1.573 5.440 -7.106 1.00 93.94 116 THR A N 1
ATOM 912 C CA . THR A 1 116 ? -2.126 5.955 -8.366 1.00 93.94 116 THR A CA 1
ATOM 913 C C . THR A 1 116 ? -3.448 5.273 -8.729 1.00 93.94 116 THR A C 1
ATOM 915 O O . THR A 1 116 ? -3.774 4.183 -8.253 1.00 93.94 116 THR A O 1
ATOM 918 N N . VAL A 1 117 ? -4.248 5.928 -9.577 1.00 95.25 117 VAL A N 1
ATOM 919 C CA . VAL A 1 117 ? -5.459 5.313 -10.154 1.00 95.25 117 VAL A CA 1
ATOM 920 C C . VAL A 1 117 ? -5.084 4.161 -11.086 1.00 95.25 117 VAL A C 1
ATOM 922 O O . VAL A 1 117 ? -5.762 3.140 -11.086 1.00 95.25 117 VAL A O 1
ATOM 925 N N . PHE A 1 118 ? -3.981 4.295 -11.824 1.00 96.19 118 PHE A N 1
ATOM 926 C CA . PHE A 1 118 ? -3.466 3.244 -12.693 1.00 96.19 118 PHE A CA 1
ATOM 927 C C . PHE A 1 118 ? -3.183 1.952 -11.922 1.00 96.19 118 PHE A C 1
ATOM 929 O O . PHE A 1 118 ? -3.731 0.904 -12.256 1.00 96.19 118 PHE A O 1
ATOM 936 N N . GLU A 1 119 ? -2.418 2.041 -10.834 1.00 96.12 119 GLU A N 1
ATOM 937 C CA . GLU A 1 119 ? -2.123 0.882 -9.995 1.00 96.12 119 GLU A CA 1
ATOM 938 C C . GLU A 1 119 ? -3.399 0.245 -9.427 1.00 96.12 119 GLU A C 1
ATOM 940 O O . GLU A 1 119 ? -3.516 -0.981 -9.384 1.00 96.12 119 GLU A O 1
ATOM 945 N N . CYS A 1 120 ? -4.379 1.067 -9.034 1.00 95.88 120 CYS A N 1
ATOM 946 C CA . CYS A 1 120 ? -5.683 0.587 -8.583 1.00 95.88 120 CYS A CA 1
ATOM 947 C C . CYS A 1 120 ? -6.391 -0.249 -9.657 1.00 95.88 120 CYS A C 1
ATOM 949 O O . CYS A 1 120 ? -6.876 -1.344 -9.368 1.00 95.88 120 CYS A O 1
ATOM 951 N N . LEU A 1 121 ? -6.424 0.243 -10.898 1.00 96.69 121 LEU A N 1
ATOM 952 C CA . LEU A 1 121 ? -7.065 -0.443 -12.019 1.00 96.69 121 LEU A CA 1
ATOM 953 C C . LEU A 1 121 ? -6.349 -1.747 -12.373 1.00 96.69 121 LEU A C 1
ATOM 955 O O . LEU A 1 121 ? -7.012 -2.768 -12.545 1.00 96.69 121 LEU A O 1
ATOM 959 N N . VAL A 1 122 ? -5.015 -1.748 -12.417 1.00 95.62 122 VAL A N 1
ATOM 960 C CA . VAL A 1 122 ? -4.240 -2.969 -12.689 1.00 95.62 122 VAL A CA 1
ATOM 961 C C . VAL A 1 122 ? -4.460 -4.009 -11.590 1.00 95.62 122 VAL A C 1
ATOM 963 O O . VAL A 1 122 ? -4.712 -5.169 -11.903 1.00 95.62 122 VAL A O 1
ATOM 966 N N . ASN A 1 123 ? -4.453 -3.607 -10.314 1.00 95.31 123 ASN A N 1
ATOM 967 C CA . ASN A 1 123 ? -4.789 -4.507 -9.205 1.00 95.31 123 ASN A CA 1
ATOM 968 C C . ASN A 1 123 ? -6.207 -5.075 -9.345 1.00 95.31 123 ASN A C 1
ATOM 970 O O . ASN A 1 123 ? -6.413 -6.272 -9.134 1.00 95.31 123 ASN A O 1
ATOM 974 N N . ALA A 1 124 ? -7.180 -4.230 -9.700 1.00 94.44 124 ALA A N 1
ATOM 975 C CA . ALA A 1 124 ? -8.559 -4.655 -9.893 1.00 94.44 124 ALA A CA 1
ATOM 976 C C . ALA A 1 124 ? -8.667 -5.696 -11.014 1.00 94.44 124 ALA A C 1
ATOM 978 O O . ALA A 1 124 ? -9.259 -6.743 -10.778 1.00 94.44 124 ALA A O 1
ATOM 979 N N . ILE A 1 125 ? -8.054 -5.446 -12.176 1.00 94.00 125 ILE A N 1
ATOM 980 C CA . ILE A 1 125 ? -8.039 -6.359 -13.331 1.00 94.00 125 ILE A CA 1
ATOM 981 C C . ILE A 1 125 ? -7.316 -7.667 -12.987 1.00 94.00 125 ILE A C 1
ATOM 983 O O . ILE A 1 125 ? -7.876 -8.741 -13.182 1.00 94.00 125 ILE A O 1
ATOM 987 N N . ALA A 1 126 ? -6.116 -7.596 -12.405 1.00 92.69 126 ALA A N 1
ATOM 988 C CA . ALA A 1 126 ? -5.314 -8.772 -12.054 1.00 92.69 126 ALA A CA 1
ATOM 989 C C . ALA A 1 126 ? -6.006 -9.706 -11.045 1.00 92.69 126 ALA A C 1
ATOM 991 O O . ALA A 1 126 ? -5.703 -10.896 -10.987 1.00 92.69 126 ALA A O 1
ATOM 992 N N . CYS A 1 127 ? -6.922 -9.171 -10.234 1.00 91.75 127 CYS A N 1
ATOM 993 C CA . CYS A 1 127 ? -7.683 -9.937 -9.248 1.00 91.75 127 CYS A CA 1
ATOM 994 C C . CYS A 1 127 ? -9.069 -10.389 -9.747 1.00 91.75 127 CYS A C 1
ATOM 996 O O . CYS A 1 127 ? -9.820 -10.977 -8.964 1.00 91.75 127 CYS A O 1
ATOM 998 N N . GLN A 1 128 ? -9.446 -10.125 -11.003 1.00 92.62 128 GLN A N 1
ATOM 999 C CA . GLN A 1 128 ? -10.737 -10.565 -11.540 1.00 92.62 128 GLN A CA 1
ATOM 1000 C C . GLN A 1 128 ? -10.780 -12.087 -11.696 1.00 92.62 128 GLN A C 1
ATOM 1002 O O . GLN A 1 128 ? -9.879 -12.686 -12.267 1.00 92.62 128 GLN A O 1
ATOM 1007 N N . GLN A 1 129 ? -11.860 -12.704 -11.199 1.00 90.50 129 GLN A N 1
ATOM 1008 C CA . GLN A 1 129 ? -12.176 -14.132 -11.378 1.00 90.50 129 GLN A CA 1
ATOM 1009 C C . GLN A 1 129 ? -11.076 -15.115 -10.922 1.00 90.50 129 GLN A C 1
ATOM 1011 O O . GLN A 1 129 ? -11.099 -16.291 -11.279 1.00 90.50 129 GLN A O 1
ATOM 1016 N N . VAL A 1 130 ? -10.143 -14.664 -10.080 1.00 92.19 130 VAL A N 1
ATOM 1017 C CA . VAL A 1 130 ? -9.057 -15.475 -9.519 1.00 92.19 130 VAL A CA 1
ATOM 1018 C C . VAL A 1 130 ? -9.041 -15.393 -7.998 1.00 92.19 130 VAL A C 1
ATOM 1020 O O . VAL A 1 130 ? -9.693 -14.552 -7.377 1.00 92.19 130 VAL A O 1
ATOM 1023 N N . THR A 1 131 ? -8.271 -16.275 -7.362 1.00 93.88 131 THR A N 1
ATOM 1024 C CA . THR A 1 131 ? -8.037 -16.156 -5.922 1.00 93.88 131 THR A CA 1
ATOM 1025 C C . THR A 1 131 ? -7.221 -14.902 -5.620 1.00 93.88 131 THR A C 1
ATOM 1027 O O . THR A 1 131 ? -6.341 -14.512 -6.388 1.00 93.88 131 THR A O 1
ATOM 1030 N N . LEU A 1 132 ? -7.447 -14.312 -4.445 1.00 92.31 132 LEU A N 1
ATOM 1031 C CA . LEU A 1 132 ? -6.663 -13.168 -3.977 1.00 92.31 132 LEU A CA 1
ATOM 1032 C C . LEU A 1 132 ? -5.153 -13.460 -3.968 1.00 92.31 132 LEU A C 1
ATOM 1034 O O . LEU A 1 132 ? -4.355 -12.595 -4.307 1.00 92.31 132 LEU A O 1
ATOM 1038 N N . THR A 1 133 ? -4.759 -14.681 -3.599 1.00 94.50 133 THR A N 1
ATOM 1039 C CA . THR A 1 133 ? -3.351 -15.096 -3.588 1.00 94.50 133 THR A CA 1
ATOM 1040 C C . THR A 1 133 ? -2.753 -15.102 -4.992 1.00 94.50 133 THR A C 1
ATOM 1042 O O . THR A 1 133 ? -1.630 -14.637 -5.169 1.00 94.50 133 THR A O 1
ATOM 1045 N N . LEU A 1 134 ? -3.488 -15.594 -5.996 1.00 94.38 134 LEU A N 1
ATOM 1046 C CA . LEU A 1 134 ? -3.017 -15.552 -7.379 1.00 94.38 134 LEU A CA 1
ATOM 1047 C C . LEU A 1 134 ? -2.927 -14.108 -7.883 1.00 94.38 134 LEU A C 1
ATOM 1049 O O . LEU A 1 134 ? -1.888 -13.737 -8.416 1.00 94.38 134 LEU A O 1
ATOM 1053 N N . GLY A 1 135 ? -3.954 -13.286 -7.647 1.00 95.38 135 GLY A N 1
ATOM 1054 C CA . GLY A 1 135 ? -3.957 -11.879 -8.063 1.00 95.38 135 GLY A CA 1
ATOM 1055 C C . GLY A 1 135 ? -2.777 -11.084 -7.489 1.00 95.38 135 GLY A C 1
ATOM 1056 O O . GLY A 1 135 ? -2.060 -10.423 -8.235 1.00 95.38 135 GLY A O 1
ATOM 1057 N N . VAL A 1 136 ? -2.495 -11.231 -6.187 1.00 95.25 136 VAL A N 1
ATOM 1058 C CA . VAL A 1 136 ? -1.326 -10.600 -5.539 1.00 95.25 136 VAL A CA 1
ATOM 1059 C C . VAL A 1 136 ? -0.007 -11.074 -6.161 1.00 95.25 136 VAL A C 1
ATOM 1061 O O . VAL A 1 136 ? 0.886 -10.262 -6.389 1.00 95.25 136 VAL A O 1
ATOM 1064 N N . ARG A 1 137 ? 0.123 -12.367 -6.486 1.00 95.38 137 ARG A N 1
ATOM 1065 C CA . ARG A 1 137 ? 1.324 -12.896 -7.157 1.00 95.38 137 ARG A CA 1
ATOM 1066 C C . ARG A 1 137 ? 1.486 -12.357 -8.577 1.00 95.38 137 ARG A C 1
ATOM 1068 O O . ARG A 1 137 ? 2.605 -12.042 -8.963 1.00 95.38 137 ARG A O 1
ATOM 1075 N N . LEU A 1 138 ? 0.402 -12.248 -9.345 1.00 95.31 138 LEU A N 1
ATOM 1076 C CA . LEU A 1 138 ? 0.433 -11.679 -10.697 1.00 95.31 138 LEU A CA 1
ATOM 1077 C C . LEU A 1 138 ? 0.880 -10.214 -10.669 1.00 95.31 138 LEU A C 1
ATOM 1079 O O . LEU A 1 138 ? 1.736 -9.820 -11.454 1.00 95.31 138 LEU A O 1
ATOM 1083 N N . VAL A 1 139 ? 0.355 -9.434 -9.722 1.00 95.81 139 VAL A N 1
ATOM 1084 C CA . VAL A 1 139 ? 0.782 -8.047 -9.496 1.00 95.81 139 VAL A CA 1
ATOM 1085 C C . VAL A 1 139 ? 2.259 -7.973 -9.090 1.00 95.81 139 VAL A C 1
ATOM 1087 O O . VAL A 1 139 ? 2.989 -7.140 -9.622 1.00 95.81 139 VAL A O 1
ATOM 1090 N N . GLY A 1 140 ? 2.722 -8.872 -8.216 1.00 95.62 140 GLY A N 1
ATOM 1091 C CA . GLY A 1 140 ? 4.140 -8.982 -7.857 1.00 95.62 140 GLY A CA 1
ATOM 1092 C C . GLY A 1 140 ? 5.040 -9.234 -9.070 1.00 95.62 140 GLY A C 1
ATOM 1093 O O . GLY A 1 140 ? 6.008 -8.508 -9.265 1.00 95.62 140 GLY A O 1
ATOM 1094 N N . ARG A 1 141 ? 4.667 -10.178 -9.944 1.00 95.38 141 ARG A N 1
ATOM 1095 C CA . ARG A 1 141 ? 5.406 -10.460 -11.189 1.00 95.38 141 ARG A CA 1
ATOM 1096 C C . ARG A 1 141 ? 5.431 -9.274 -12.146 1.00 95.38 141 ARG A C 1
ATOM 1098 O O . ARG A 1 141 ? 6.440 -9.054 -12.802 1.00 95.38 141 ARG A O 1
ATOM 1105 N N . LEU A 1 142 ? 4.339 -8.507 -12.239 1.00 95.44 142 LEU A N 1
ATOM 1106 C CA . LEU A 1 142 ? 4.337 -7.278 -13.039 1.00 95.44 142 LEU A CA 1
ATOM 1107 C C . LEU A 1 142 ? 5.339 -6.260 -12.495 1.00 95.44 142 LEU A C 1
ATOM 1109 O O . LEU A 1 142 ? 6.050 -5.647 -13.284 1.00 95.44 142 LEU A O 1
ATOM 1113 N N . ALA A 1 143 ? 5.404 -6.089 -11.173 1.00 95.69 143 ALA A N 1
ATOM 1114 C CA . ALA A 1 143 ? 6.390 -5.207 -10.559 1.00 95.69 143 ALA A CA 1
ATOM 1115 C C . ALA A 1 143 ? 7.821 -5.697 -10.810 1.00 95.69 143 ALA A C 1
ATOM 1117 O O . ALA A 1 143 ? 8.667 -4.897 -11.181 1.00 95.69 143 ALA A O 1
ATOM 1118 N N . GLU A 1 144 ? 8.092 -6.996 -10.698 1.00 95.00 144 GLU A N 1
ATOM 1119 C CA . GLU A 1 144 ? 9.419 -7.550 -11.008 1.00 95.00 144 GLU A CA 1
ATOM 1120 C C . GLU A 1 144 ? 9.808 -7.389 -12.487 1.00 95.00 144 GLU A C 1
ATOM 1122 O O . GLU A 1 144 ? 10.964 -7.110 -12.787 1.00 95.00 144 GLU A O 1
ATOM 1127 N N . ALA A 1 145 ? 8.863 -7.553 -13.417 1.00 94.19 145 ALA A N 1
ATOM 1128 C CA . ALA A 1 145 ? 9.149 -7.519 -14.852 1.00 94.19 145 ALA A CA 1
ATOM 1129 C C . ALA A 1 145 ? 9.210 -6.101 -15.446 1.00 94.19 145 ALA A C 1
ATOM 1131 O O . ALA A 1 145 ? 9.978 -5.861 -16.375 1.00 94.19 145 ALA A O 1
ATOM 1132 N N . TYR A 1 146 ? 8.387 -5.176 -14.941 1.00 95.06 146 TYR A N 1
ATOM 1133 C CA . TYR A 1 146 ? 8.176 -3.851 -15.546 1.00 95.06 146 TYR A CA 1
ATOM 1134 C C . TYR A 1 146 ? 8.330 -2.689 -14.555 1.00 95.06 146 TYR A C 1
ATOM 1136 O O . TYR A 1 146 ? 8.152 -1.526 -14.919 1.00 95.06 146 TYR A O 1
ATOM 1144 N N . GLY A 1 147 ? 8.593 -2.983 -13.283 1.00 95.00 147 GLY A N 1
ATOM 1145 C CA . GLY A 1 147 ? 8.803 -1.986 -12.244 1.00 95.00 147 GLY A CA 1
ATOM 1146 C C . GLY A 1 147 ? 10.237 -1.471 -12.213 1.00 95.00 147 GLY A C 1
ATOM 1147 O O . GLY A 1 147 ? 11.184 -2.168 -12.572 1.00 95.00 147 GLY A O 1
ATOM 1148 N N . LEU A 1 148 ? 10.412 -0.242 -11.727 1.00 93.88 148 LEU A N 1
ATOM 1149 C CA . LEU A 1 148 ? 11.745 0.297 -11.464 1.00 93.88 148 LEU A CA 1
ATOM 1150 C C . LEU A 1 148 ? 12.380 -0.467 -10.298 1.00 93.88 148 LEU A C 1
ATOM 1152 O O . LEU A 1 148 ? 11.846 -0.451 -9.185 1.00 93.88 148 LEU A O 1
ATOM 1156 N N . ALA A 1 149 ? 13.513 -1.115 -10.559 1.00 92.94 149 ALA A N 1
ATOM 1157 C CA . ALA A 1 149 ? 14.296 -1.804 -9.546 1.00 92.94 149 ALA A CA 1
ATOM 1158 C C . ALA A 1 149 ? 15.076 -0.803 -8.687 1.00 92.94 149 ALA A C 1
ATOM 1160 O O . ALA A 1 149 ? 15.646 0.166 -9.190 1.00 92.94 149 ALA A O 1
ATOM 1161 N N . MET A 1 150 ? 15.143 -1.072 -7.390 1.00 90.69 150 MET A N 1
ATOM 1162 C CA . MET A 1 150 ? 16.041 -0.399 -6.465 1.00 90.69 150 MET A CA 1
ATOM 1163 C C . MET A 1 150 ? 16.970 -1.420 -5.834 1.00 90.69 150 MET A C 1
ATOM 1165 O O . MET A 1 150 ? 16.543 -2.453 -5.307 1.00 90.69 150 MET A O 1
ATOM 1169 N N . ASN A 1 151 ? 18.253 -1.093 -5.885 1.00 80.56 151 ASN A N 1
ATOM 1170 C CA . ASN A 1 151 ? 19.317 -1.896 -5.316 1.00 80.56 151 ASN A CA 1
ATOM 1171 C C . ASN A 1 151 ? 19.610 -1.355 -3.912 1.00 80.56 151 ASN A C 1
ATOM 1173 O O . ASN A 1 151 ? 19.987 -0.195 -3.773 1.00 80.56 151 ASN A O 1
ATOM 1177 N N . GLY A 1 152 ? 19.403 -2.171 -2.877 1.00 62.72 152 GLY A N 1
ATOM 1178 C CA . GLY A 1 152 ? 19.564 -1.720 -1.487 1.00 62.72 152 GLY A CA 1
ATOM 1179 C C . GLY A 1 152 ? 19.643 -2.822 -0.425 1.00 62.72 152 GLY A C 1
ATOM 1180 O O . GLY A 1 152 ? 19.671 -2.517 0.760 1.00 62.72 152 GLY A O 1
ATOM 1181 N N . GLY A 1 153 ? 19.699 -4.100 -0.818 1.00 67.88 153 GLY A N 1
ATOM 1182 C CA . GLY A 1 153 ? 19.760 -5.242 0.101 1.00 67.88 153 GLY A CA 1
ATOM 1183 C C . GLY A 1 153 ? 20.106 -6.548 -0.621 1.00 67.88 153 GLY A C 1
ATOM 1184 O O . GLY A 1 153 ? 20.622 -6.509 -1.736 1.00 67.88 153 GLY A O 1
ATOM 1185 N N . ASP A 1 154 ? 19.790 -7.696 -0.010 1.00 70.88 154 ASP A N 1
ATOM 1186 C CA . ASP A 1 154 ? 20.105 -9.033 -0.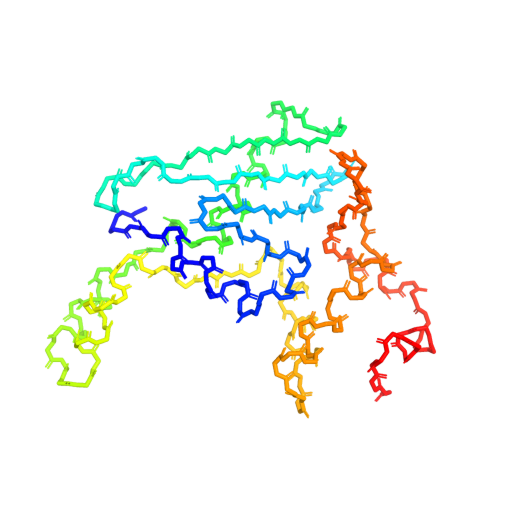557 1.00 70.88 154 ASP A CA 1
ATOM 1187 C C . ASP A 1 154 ? 19.386 -9.347 -1.882 1.00 70.88 154 ASP A C 1
ATOM 1189 O O . ASP A 1 154 ? 19.854 -10.169 -2.669 1.00 70.88 154 ASP A O 1
ATOM 1193 N N . ALA A 1 155 ? 18.244 -8.699 -2.137 1.00 80.38 155 ALA A N 1
ATOM 1194 C CA . ALA A 1 155 ? 17.470 -8.843 -3.364 1.00 80.38 155 ALA A CA 1
ATOM 1195 C C . ALA A 1 155 ? 16.927 -7.481 -3.832 1.00 80.38 155 ALA A C 1
ATOM 1197 O O . ALA A 1 155 ? 16.583 -6.643 -2.989 1.00 80.38 155 ALA A O 1
ATOM 1198 N N . PRO A 1 156 ? 16.819 -7.253 -5.155 1.00 88.31 156 PRO A N 1
ATOM 1199 C CA . PRO A 1 156 ? 16.254 -6.023 -5.689 1.00 88.31 156 PRO A CA 1
ATOM 1200 C C . PRO A 1 156 ? 14.777 -5.899 -5.314 1.00 88.31 156 PRO A C 1
ATOM 1202 O O . PRO A 1 156 ? 14.012 -6.868 -5.357 1.00 88.31 156 PRO A O 1
ATOM 1205 N N . VAL A 1 157 ? 14.371 -4.683 -4.965 1.00 93.88 157 VAL A N 1
ATOM 1206 C CA . VAL A 1 157 ? 12.974 -4.346 -4.680 1.00 93.88 157 VAL A CA 1
ATOM 1207 C C . VAL A 1 157 ? 12.427 -3.528 -5.837 1.00 93.88 157 VAL A C 1
ATOM 1209 O O . VAL A 1 157 ? 13.120 -2.665 -6.366 1.00 93.88 157 VAL A O 1
ATOM 1212 N N . HIS A 1 158 ? 11.187 -3.781 -6.240 1.00 95.75 158 HIS A N 1
ATOM 1213 C CA . HIS A 1 158 ? 10.614 -3.145 -7.423 1.00 95.75 158 HIS A CA 1
ATOM 1214 C C . HIS A 1 158 ? 9.461 -2.226 -7.040 1.00 95.75 158 HIS A C 1
ATOM 1216 O O . HIS A 1 158 ? 8.554 -2.618 -6.299 1.00 95.75 158 HIS A O 1
ATOM 1222 N N . ALA A 1 159 ? 9.484 -0.999 -7.555 1.00 96.06 159 ALA A N 1
ATOM 1223 C CA . ALA A 1 159 ? 8.314 -0.134 -7.522 1.00 96.06 159 ALA A CA 1
ATOM 1224 C C . ALA A 1 159 ? 7.224 -0.671 -8.459 1.00 96.06 159 ALA A C 1
ATOM 1226 O O . ALA A 1 159 ? 7.501 -1.417 -9.397 1.00 96.06 159 ALA A O 1
ATOM 1227 N N . PHE A 1 160 ? 5.971 -0.272 -8.230 1.00 96.69 160 PHE A N 1
ATOM 1228 C CA . PHE A 1 160 ? 4.891 -0.617 -9.154 1.00 96.69 160 PHE A CA 1
ATOM 1229 C C . PHE A 1 160 ? 5.173 -0.032 -10.561 1.00 96.69 160 PHE A C 1
ATOM 1231 O O . PHE A 1 160 ? 5.661 1.103 -10.636 1.00 96.69 160 PHE A O 1
ATOM 1238 N N . PRO A 1 161 ? 4.874 -0.755 -11.662 1.00 95.56 161 PRO A N 1
ATOM 1239 C CA . PRO A 1 161 ? 5.148 -0.279 -13.018 1.00 95.56 161 PRO A CA 1
ATOM 1240 C C . PRO A 1 161 ? 4.454 1.046 -13.337 1.00 95.56 161 PRO A C 1
ATOM 1242 O O . PRO A 1 161 ? 3.290 1.255 -12.984 1.00 95.56 161 PRO A O 1
ATOM 1245 N N . GLN A 1 162 ? 5.148 1.925 -14.056 1.00 94.38 162 GLN A N 1
ATOM 1246 C CA . GLN A 1 162 ? 4.527 3.124 -14.615 1.00 94.38 162 GLN A CA 1
ATOM 1247 C C . GLN A 1 162 ? 3.641 2.750 -15.822 1.00 94.38 162 GLN A C 1
ATOM 1249 O O . GLN A 1 162 ? 3.914 1.747 -16.494 1.00 94.38 162 GLN A O 1
ATOM 1254 N N . PRO A 1 163 ? 2.583 3.530 -16.118 1.00 94.94 163 PRO A N 1
ATOM 1255 C CA . PRO A 1 163 ? 1.683 3.263 -17.242 1.00 94.94 163 PRO A CA 1
ATOM 1256 C C . PRO A 1 163 ? 2.406 3.088 -18.579 1.00 94.94 163 PRO A C 1
ATOM 1258 O O . PRO A 1 163 ? 2.050 2.207 -19.361 1.00 94.94 163 PRO A O 1
ATOM 1261 N N . GLU A 1 164 ? 3.436 3.895 -18.829 1.00 93.69 164 GLU A N 1
ATOM 1262 C CA . GLU A 1 164 ? 4.191 3.913 -20.082 1.00 93.69 164 GLU A CA 1
ATOM 1263 C C . GLU A 1 164 ? 4.981 2.618 -20.296 1.00 93.69 164 GLU A C 1
ATOM 1265 O O . GLU A 1 164 ? 5.104 2.163 -21.432 1.00 93.69 164 GLU A O 1
ATOM 1270 N N . GLU A 1 165 ? 5.475 1.997 -19.222 1.00 91.94 165 GLU A N 1
ATOM 1271 C CA . GLU A 1 165 ? 6.221 0.737 -19.305 1.00 91.94 165 GLU A CA 1
ATOM 1272 C C . GLU A 1 165 ? 5.300 -0.425 -19.682 1.00 91.94 165 GLU A C 1
ATOM 1274 O O . GLU A 1 165 ? 5.601 -1.196 -20.594 1.00 91.94 165 GLU A O 1
ATOM 1279 N N . LEU A 1 166 ? 4.113 -0.500 -19.070 1.00 92.12 166 LEU A N 1
ATOM 1280 C CA . LEU A 1 166 ? 3.125 -1.514 -19.446 1.00 92.12 166 LEU A CA 1
ATOM 1281 C C . LEU A 1 166 ? 2.516 -1.250 -20.829 1.00 92.12 166 LEU A C 1
ATOM 1283 O O . LEU A 1 166 ? 2.243 -2.204 -21.555 1.00 92.12 166 LEU A O 1
ATOM 1287 N N . ALA A 1 167 ? 2.357 0.009 -21.243 1.00 93.56 167 ALA A N 1
ATOM 1288 C CA . ALA A 1 167 ? 1.857 0.349 -22.578 1.00 93.56 167 ALA A CA 1
ATOM 1289 C C . ALA A 1 167 ? 2.804 -0.083 -23.714 1.00 93.56 167 ALA A C 1
ATOM 1291 O O . ALA A 1 167 ? 2.347 -0.313 -24.834 1.00 93.56 167 ALA A O 1
ATOM 1292 N N . ARG A 1 168 ? 4.110 -0.197 -23.440 1.00 92.94 168 ARG A N 1
ATOM 1293 C CA . ARG A 1 168 ? 5.112 -0.702 -24.396 1.00 92.94 168 ARG A CA 1
ATOM 1294 C C . ARG A 1 168 ? 5.188 -2.229 -24.441 1.00 92.94 168 ARG A C 1
ATOM 1296 O O . ARG A 1 168 ? 5.754 -2.766 -25.392 1.00 92.94 168 ARG A O 1
ATOM 1303 N N . SER A 1 169 ? 4.645 -2.915 -23.434 1.00 90.88 169 SER A N 1
ATOM 1304 C CA . SER A 1 169 ? 4.651 -4.377 -23.372 1.00 90.88 169 SER A CA 1
ATOM 1305 C C . SER A 1 169 ? 3.731 -4.994 -24.424 1.00 90.88 169 SER A C 1
ATOM 1307 O O . SER A 1 169 ? 2.707 -4.420 -24.812 1.00 90.88 169 SER A O 1
ATOM 1309 N N . LYS A 1 170 ? 4.086 -6.192 -24.887 1.00 90.69 170 LYS A N 1
ATOM 1310 C CA . LYS A 1 170 ? 3.225 -6.956 -25.797 1.00 90.69 170 LYS A CA 1
ATOM 1311 C C . LYS A 1 170 ? 2.248 -7.827 -24.999 1.00 90.69 170 LYS A C 1
ATOM 1313 O O . LYS A 1 170 ? 2.645 -8.395 -23.979 1.00 90.69 170 LYS A O 1
ATOM 1318 N N . PRO A 1 171 ? 0.999 -8.031 -25.462 1.00 88.94 171 PRO A N 1
ATOM 1319 C CA . PRO A 1 171 ? 0.049 -8.923 -24.789 1.00 88.94 171 PRO A CA 1
ATOM 1320 C C . PRO A 1 171 ? 0.600 -10.334 -24.521 1.00 88.94 171 PRO A C 1
ATOM 1322 O O . PRO A 1 171 ? 0.259 -10.960 -23.516 1.00 88.94 171 PRO A O 1
ATOM 1325 N N . GLU A 1 172 ? 1.472 -10.844 -25.391 1.00 90.88 172 GLU A N 1
ATOM 1326 C CA . GLU A 1 172 ? 2.137 -12.141 -25.234 1.00 90.88 172 GLU A CA 1
ATOM 1327 C C . GLU A 1 172 ? 3.074 -12.188 -24.015 1.00 90.88 172 GLU A C 1
ATOM 1329 O O . GLU A 1 172 ? 3.164 -13.218 -23.345 1.00 90.88 172 GLU A O 1
ATOM 1334 N N . GLU A 1 173 ? 3.731 -11.076 -23.688 1.00 89.94 173 GLU A N 1
ATOM 1335 C CA . GLU A 1 173 ? 4.621 -10.967 -22.529 1.00 89.94 173 GLU A CA 1
ATOM 1336 C C . GLU A 1 173 ? 3.801 -10.947 -21.232 1.00 89.94 173 GLU A C 1
ATOM 1338 O O . GLU A 1 173 ? 4.098 -11.688 -20.292 1.00 89.94 173 GLU A O 1
ATOM 1343 N N . LEU A 1 174 ? 2.682 -10.215 -21.211 1.00 88.44 174 LEU A N 1
ATOM 1344 C CA . LEU A 1 174 ? 1.746 -10.230 -20.080 1.00 88.44 174 LEU A CA 1
ATOM 1345 C C . LEU A 1 174 ? 1.150 -11.629 -19.855 1.00 88.44 174 LEU A C 1
ATOM 1347 O O . LEU A 1 174 ? 1.018 -12.082 -18.713 1.00 88.44 174 LEU A O 1
ATOM 1351 N N . ARG A 1 175 ? 0.862 -12.366 -20.936 1.00 88.62 175 ARG A N 1
ATOM 1352 C CA . ARG A 1 175 ? 0.450 -13.777 -20.852 1.00 88.62 175 ARG A CA 1
ATOM 1353 C C . ARG A 1 175 ? 1.520 -14.663 -20.234 1.00 88.62 175 ARG A C 1
ATOM 1355 O O . ARG A 1 175 ? 1.184 -15.518 -19.417 1.00 88.62 175 ARG A O 1
ATOM 1362 N N . SER A 1 176 ? 2.788 -14.466 -20.595 1.00 87.06 176 SER A N 1
ATOM 1363 C CA . SER A 1 176 ? 3.896 -15.228 -20.003 1.00 87.06 176 SER A CA 1
ATOM 1364 C C . SER A 1 176 ? 4.010 -15.007 -18.484 1.00 87.06 176 SER A C 1
ATOM 1366 O O . SER A 1 176 ? 4.357 -15.931 -17.750 1.00 87.06 176 SER A O 1
ATOM 1368 N N . SER A 1 177 ? 3.577 -13.837 -17.999 1.00 84.06 177 SER A N 1
ATOM 1369 C CA . SER A 1 177 ? 3.474 -13.498 -16.571 1.00 84.06 177 SER A CA 1
ATOM 1370 C C . SER A 1 177 ? 2.243 -14.096 -15.865 1.00 84.06 177 SER A C 1
ATOM 1372 O O . SER A 1 177 ? 2.172 -14.091 -14.629 1.00 84.06 177 SER A O 1
ATOM 1374 N N . GLY A 1 178 ? 1.305 -14.679 -16.621 1.00 85.06 178 GLY A N 1
ATOM 1375 C CA . GLY A 1 178 ? 0.134 -15.406 -16.119 1.00 85.06 178 GLY A CA 1
ATOM 1376 C C . GLY A 1 178 ? -1.213 -14.704 -16.314 1.00 85.06 178 GLY A C 1
ATOM 1377 O O . GLY A 1 178 ? -2.204 -15.161 -15.745 1.00 85.06 178 GLY A O 1
ATOM 1378 N N . PHE A 1 179 ? -1.268 -13.619 -17.091 1.00 87.25 179 PHE A N 1
ATOM 1379 C CA . PHE A 1 179 ? -2.520 -12.934 -17.428 1.00 87.25 179 PHE A CA 1
ATOM 1380 C C . PHE A 1 179 ? -3.270 -13.636 -18.570 1.00 87.25 179 PHE A C 1
ATOM 1382 O O . PHE A 1 179 ? -2.670 -14.267 -19.443 1.00 87.25 179 PHE A O 1
ATOM 1389 N N . SER A 1 180 ? -4.600 -13.526 -18.569 1.00 83.75 180 SER A N 1
ATOM 1390 C CA . SER A 1 180 ? -5.443 -13.942 -19.693 1.00 83.75 180 SER A CA 1
ATOM 1391 C C . SER A 1 180 ? -5.376 -12.933 -20.848 1.00 83.75 180 SER A C 1
ATOM 1393 O O . SER A 1 180 ? -4.863 -11.828 -20.685 1.00 83.75 180 SER A O 1
ATOM 1395 N N . ARG A 1 181 ? -5.883 -13.331 -22.021 1.00 77.19 181 ARG A N 1
ATOM 1396 C CA . ARG A 1 181 ? -6.033 -12.448 -23.187 1.00 77.19 181 ARG A CA 1
ATOM 1397 C C . ARG A 1 181 ? -7.270 -11.567 -23.062 1.00 77.19 181 ARG A C 1
ATOM 1399 O O . ARG A 1 181 ? -8.263 -12.074 -22.498 1.00 77.19 181 ARG A O 1
#

Foldseek 3Di:
DAQADPVLLLCLVQVDCPQQAFHDPPFWTWHWAADPPAIKIWIWGWPDHRGPTDIDIDIDFPPDDPVCVVVVVLLCCQFQVVVDDCPVVQVVCCPPPPRNVVCVVSGNRHHGDHSDPVLVVQLVQLPPPDDPVRSSQLQVLQQVVAFGWGDDDPDTGGHRHDPVSVVPDDPVVSVVSPDDD